Protein AF-A0A1T5DSA4-F1 (afdb_monomer_lite)

Radius of gyration: 28.82 Å; chains: 1; bounding box: 63×29×95 Å

Structure (mmCIF, N/CA/C/O backbone):
data_AF-A0A1T5DSA4-F1
#
_entry.id   AF-A0A1T5DSA4-F1
#
loop_
_atom_site.group_PDB
_atom_site.id
_atom_site.type_symbol
_atom_site.label_atom_id
_atom_site.label_alt_id
_atom_site.label_comp_id
_atom_site.label_asym_id
_atom_site.label_entity_id
_atom_site.label_seq_id
_atom_site.pdbx_PDB_ins_code
_atom_site.Cartn_x
_atom_site.Cartn_y
_atom_site.Cartn_z
_atom_site.occupancy
_atom_site.B_iso_or_equiv
_atom_site.auth_seq_id
_atom_site.auth_comp_id
_atom_site.auth_asym_id
_atom_site.auth_atom_id
_atom_site.pdbx_PDB_model_num
ATOM 1 N N . MET A 1 1 ? 25.468 -15.356 -70.312 1.00 40.84 1 MET A N 1
ATOM 2 C CA . MET A 1 1 ? 26.327 -15.569 -69.127 1.00 40.84 1 MET A CA 1
ATOM 3 C C . MET A 1 1 ? 25.830 -14.650 -68.022 1.00 40.84 1 MET A C 1
ATOM 5 O O . MET A 1 1 ? 25.942 -13.446 -68.169 1.00 40.84 1 MET A O 1
ATOM 9 N N . ARG A 1 2 ? 25.183 -15.181 -66.976 1.00 44.00 2 ARG A N 1
ATOM 10 C CA . ARG A 1 2 ? 24.849 -14.388 -65.782 1.00 44.00 2 ARG A CA 1
ATOM 11 C C . ARG A 1 2 ? 26.112 -14.325 -64.928 1.00 44.00 2 ARG A C 1
ATOM 13 O O . ARG A 1 2 ? 26.450 -15.323 -64.296 1.00 44.00 2 ARG A O 1
ATOM 20 N N . GLU A 1 3 ? 26.822 -13.201 -64.950 1.00 50.62 3 GLU A N 1
ATOM 21 C CA . GLU A 1 3 ? 27.870 -12.938 -63.964 1.00 50.62 3 GLU A CA 1
ATOM 22 C C . GLU A 1 3 ? 27.226 -12.936 -62.577 1.00 50.62 3 GLU A C 1
ATOM 24 O O . GLU A 1 3 ? 26.484 -12.030 -62.200 1.00 50.62 3 GLU A O 1
ATOM 29 N N . LYS A 1 4 ? 27.470 -14.004 -61.814 1.00 55.72 4 LYS A N 1
ATOM 30 C CA . LYS A 1 4 ? 27.244 -13.988 -60.374 1.00 55.72 4 LYS A CA 1
ATOM 31 C C . LYS A 1 4 ? 28.310 -13.072 -59.789 1.00 55.72 4 LYS A C 1
ATOM 33 O O . LYS A 1 4 ? 29.430 -13.515 -59.554 1.00 55.72 4 LYS A O 1
ATOM 38 N N . SER A 1 5 ? 27.947 -11.810 -59.578 1.00 62.09 5 SER A N 1
ATOM 39 C CA . SER A 1 5 ? 28.654 -10.899 -58.679 1.00 62.09 5 SER A CA 1
ATOM 40 C C . SER A 1 5 ? 28.814 -11.602 -57.326 1.00 62.09 5 SER A C 1
ATOM 42 O O . SER A 1 5 ? 27.863 -11.735 -56.555 1.00 62.09 5 SER A O 1
ATOM 44 N N . ARG A 1 6 ? 29.993 -12.184 -57.086 1.00 62.19 6 ARG A N 1
ATOM 45 C CA . ARG A 1 6 ? 30.373 -12.705 -55.774 1.00 62.19 6 ARG A CA 1
ATOM 46 C C . ARG A 1 6 ? 30.847 -11.496 -54.985 1.00 62.19 6 ARG A C 1
ATOM 48 O O . ARG A 1 6 ? 31.817 -10.857 -55.380 1.00 62.19 6 ARG A O 1
ATOM 55 N N . LEU A 1 7 ? 30.135 -11.176 -53.909 1.00 64.81 7 LEU A N 1
ATOM 56 C CA . LEU A 1 7 ? 30.529 -10.119 -52.983 1.00 64.81 7 LEU A CA 1
ATOM 57 C C . LEU A 1 7 ? 31.973 -10.364 -52.515 1.00 64.81 7 LEU A C 1
ATOM 59 O O . LEU A 1 7 ? 32.358 -11.501 -52.230 1.00 64.81 7 LEU A O 1
ATOM 63 N N . SER A 1 8 ? 32.774 -9.300 -52.467 1.00 74.62 8 SER A N 1
ATOM 64 C CA . SER A 1 8 ? 34.146 -9.349 -51.949 1.00 74.62 8 SER A CA 1
ATOM 65 C C . SER A 1 8 ? 34.131 -9.684 -50.453 1.00 74.62 8 SER A C 1
ATOM 67 O O . SER A 1 8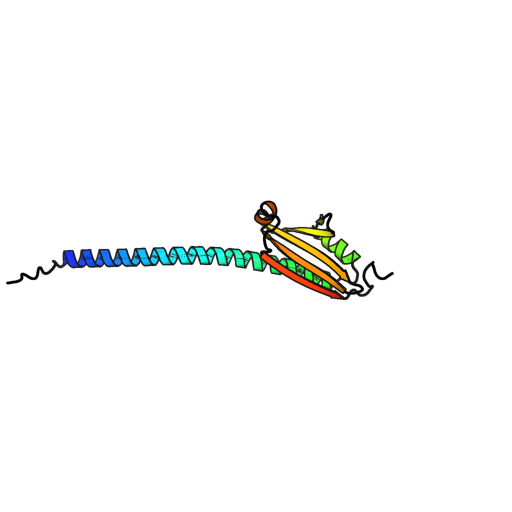 ? 33.215 -9.271 -49.743 1.00 74.62 8 SER A O 1
ATOM 69 N N . SER A 1 9 ? 35.143 -10.390 -49.938 1.00 74.00 9 SER A N 1
ATOM 70 C CA . SER A 1 9 ? 35.220 -10.804 -48.525 1.00 74.00 9 SER A CA 1
ATOM 71 C C . SER A 1 9 ? 35.044 -9.640 -47.536 1.00 74.00 9 SER A C 1
ATOM 73 O O . SER A 1 9 ? 34.439 -9.818 -46.485 1.00 74.00 9 SER A O 1
ATOM 75 N N . GLY A 1 10 ? 35.494 -8.429 -47.892 1.00 79.81 10 GLY A N 1
ATOM 76 C CA . GLY A 1 10 ? 35.266 -7.222 -47.085 1.00 79.81 10 GLY A CA 1
ATOM 77 C C . GLY A 1 10 ? 33.814 -6.724 -47.105 1.00 79.81 10 GLY A C 1
ATOM 78 O O . GLY A 1 10 ? 33.327 -6.216 -46.102 1.00 79.81 10 GLY A O 1
ATOM 79 N N . GLN A 1 11 ? 33.093 -6.918 -48.215 1.00 79.56 11 GLN A N 1
ATOM 80 C CA . GLN A 1 11 ? 31.657 -6.625 -48.303 1.00 79.56 11 GLN A CA 1
ATOM 81 C C . GLN A 1 11 ? 30.824 -7.657 -47.536 1.00 79.56 11 GLN A C 1
ATOM 83 O O . GLN A 1 11 ? 29.821 -7.282 -46.937 1.00 79.56 11 GLN A O 1
ATOM 88 N N . LEU A 1 12 ? 31.246 -8.930 -47.515 1.00 83.38 12 LEU A N 1
ATOM 89 C CA . LEU A 1 12 ? 30.628 -9.943 -46.653 1.00 83.38 12 LEU A CA 1
ATOM 90 C C . LEU A 1 12 ? 30.820 -9.614 -45.171 1.00 83.38 12 LEU A C 1
ATOM 92 O O . LEU A 1 12 ? 29.849 -9.672 -44.427 1.00 83.38 12 LEU A O 1
ATOM 96 N N . LEU A 1 13 ? 32.027 -9.217 -44.758 1.00 87.75 13 LEU A N 1
ATOM 97 C CA . LEU A 1 13 ? 32.303 -8.838 -43.369 1.00 87.75 13 LEU A CA 1
ATOM 98 C C . LEU A 1 13 ? 31.501 -7.601 -42.945 1.00 87.75 13 LEU A C 1
ATOM 100 O O . LEU A 1 13 ? 30.945 -7.563 -41.852 1.00 87.75 13 LEU A O 1
ATOM 104 N N . LEU A 1 14 ? 31.396 -6.595 -43.820 1.00 89.38 14 LEU A N 1
ATOM 105 C CA . LEU A 1 14 ? 30.577 -5.412 -43.553 1.00 89.38 14 LEU A CA 1
ATOM 106 C C . LEU A 1 14 ? 29.094 -5.782 -43.402 1.00 89.38 14 LEU A C 1
ATOM 108 O O . LEU A 1 14 ? 28.416 -5.286 -42.508 1.00 89.38 14 LEU A O 1
ATOM 112 N N . LEU A 1 15 ? 28.595 -6.668 -44.265 1.00 91.69 15 LEU A N 1
ATOM 113 C CA . LEU A 1 15 ? 27.219 -7.153 -44.217 1.00 91.69 15 LEU A CA 1
ATOM 114 C C . LEU A 1 15 ? 26.952 -7.964 -42.941 1.00 91.69 15 LEU A C 1
ATOM 116 O O . LEU A 1 15 ? 25.926 -7.758 -42.298 1.00 91.69 15 LEU A O 1
ATOM 120 N N . GLU A 1 16 ? 27.889 -8.815 -42.528 1.00 91.75 16 GLU A N 1
ATOM 121 C CA . GLU A 1 16 ? 27.834 -9.544 -41.256 1.00 91.75 16 GLU A CA 1
ATOM 122 C C . GLU A 1 16 ? 27.804 -8.590 -40.055 1.00 91.75 16 GLU A C 1
ATOM 124 O O . GLU A 1 16 ? 26.961 -8.741 -39.170 1.00 91.75 16 GLU A O 1
ATOM 129 N N . LEU A 1 17 ? 28.641 -7.550 -40.060 1.00 93.81 17 LEU A N 1
ATOM 130 C CA . LEU A 1 17 ? 28.644 -6.527 -39.016 1.00 93.81 17 LEU A CA 1
ATOM 131 C C . LEU A 1 17 ? 27.309 -5.771 -38.951 1.00 93.81 17 LEU A C 1
ATOM 133 O O . LEU A 1 17 ? 26.786 -5.545 -37.863 1.00 93.81 17 LEU A O 1
ATOM 137 N N . ILE A 1 18 ? 26.731 -5.412 -40.100 1.00 94.69 18 ILE A N 1
ATOM 138 C CA . ILE A 1 18 ? 25.421 -4.747 -40.162 1.00 94.69 18 ILE A CA 1
ATOM 139 C C . ILE A 1 18 ? 24.339 -5.640 -39.547 1.00 94.69 18 ILE A C 1
ATOM 141 O O . ILE A 1 18 ? 23.541 -5.159 -38.742 1.00 94.69 18 ILE A O 1
ATOM 145 N N . PHE A 1 19 ? 24.327 -6.936 -39.872 1.00 94.56 19 PHE A N 1
ATOM 146 C CA . PHE A 1 19 ? 23.373 -7.876 -39.282 1.00 94.56 19 PHE A CA 1
ATOM 147 C C . PHE A 1 19 ? 23.587 -8.063 -37.778 1.00 94.56 19 PHE A C 1
ATOM 149 O O . PHE A 1 19 ? 22.610 -8.079 -37.030 1.00 94.56 19 PHE A O 1
ATOM 156 N N . ALA A 1 20 ? 24.838 -8.143 -37.322 1.00 95.69 20 ALA A N 1
ATOM 157 C CA . ALA A 1 20 ? 25.160 -8.253 -35.903 1.00 95.69 20 ALA A CA 1
ATOM 158 C C . ALA A 1 20 ? 24.676 -7.025 -35.115 1.00 95.69 20 ALA A C 1
ATOM 160 O O . ALA A 1 20 ? 24.021 -7.168 -34.082 1.00 95.69 20 ALA A O 1
ATOM 161 N N . VAL A 1 21 ? 24.928 -5.817 -35.629 1.00 96.12 21 VAL A N 1
ATOM 162 C CA . VAL A 1 21 ? 24.465 -4.568 -35.008 1.00 96.12 21 VAL A CA 1
ATOM 163 C C . VAL A 1 21 ? 22.940 -4.482 -35.031 1.00 96.12 21 VAL A C 1
ATOM 165 O O . VAL A 1 21 ? 22.340 -4.157 -34.010 1.00 96.12 21 VAL A O 1
ATOM 168 N N . ALA A 1 22 ? 22.291 -4.831 -36.145 1.00 94.75 22 ALA A N 1
ATOM 169 C CA . ALA A 1 22 ? 20.832 -4.825 -36.235 1.00 94.75 22 ALA A CA 1
ATOM 170 C C . ALA A 1 22 ? 20.193 -5.779 -35.212 1.00 94.75 22 ALA A C 1
ATOM 172 O O . ALA A 1 22 ? 19.264 -5.395 -34.499 1.00 94.75 22 ALA A O 1
ATOM 173 N N . PHE A 1 23 ? 20.724 -6.999 -35.086 1.00 95.94 23 PHE A N 1
ATOM 174 C CA . PHE A 1 23 ? 20.253 -7.974 -34.104 1.00 95.94 23 PHE A CA 1
ATOM 175 C C . PHE A 1 23 ? 20.474 -7.495 -32.663 1.00 95.94 23 PHE A C 1
ATOM 177 O O . PHE A 1 23 ? 19.581 -7.624 -31.820 1.00 95.94 23 PHE A O 1
ATOM 184 N N . PHE A 1 24 ? 21.633 -6.893 -32.385 1.00 95.88 24 PHE A N 1
ATOM 185 C CA . PHE A 1 24 ? 21.928 -6.303 -31.084 1.00 95.88 24 PHE A CA 1
ATOM 186 C C . PHE A 1 24 ? 20.955 -5.171 -30.741 1.00 95.88 24 PHE A C 1
ATOM 188 O O . PHE A 1 24 ? 20.394 -5.166 -29.648 1.00 95.88 24 PHE A O 1
ATOM 195 N N . CYS A 1 25 ? 20.684 -4.256 -31.676 1.00 96.19 25 CYS A N 1
ATOM 196 C CA . CYS A 1 25 ? 19.741 -3.157 -31.471 1.00 96.19 25 CYS A CA 1
ATOM 197 C C . CYS A 1 25 ? 18.322 -3.657 -31.167 1.00 96.19 25 CYS A C 1
ATOM 199 O O . CYS A 1 25 ? 17.691 -3.159 -30.235 1.00 96.19 25 CYS A O 1
ATOM 201 N N . VAL A 1 26 ? 17.828 -4.659 -31.904 1.00 95.31 26 VAL A N 1
ATOM 202 C CA . VAL A 1 26 ? 16.505 -5.255 -31.643 1.00 95.31 26 VAL A CA 1
ATOM 203 C C . VAL A 1 26 ? 16.472 -5.910 -30.262 1.00 95.31 26 VAL A C 1
ATOM 205 O O . VAL A 1 26 ? 15.546 -5.672 -29.486 1.00 95.31 26 VAL A O 1
ATOM 208 N N . SER A 1 27 ? 17.506 -6.679 -29.921 1.00 94.19 27 SER A N 1
ATOM 209 C CA . SER A 1 27 ? 17.606 -7.345 -28.619 1.00 94.19 27 SER A CA 1
ATOM 210 C C . SER A 1 27 ? 17.657 -6.336 -27.470 1.00 94.19 27 SER A C 1
ATOM 212 O O . SER A 1 27 ? 16.957 -6.503 -26.472 1.00 94.19 27 SER A O 1
ATOM 214 N N . ALA A 1 28 ? 18.425 -5.254 -27.620 1.00 92.94 28 ALA A N 1
ATOM 215 C CA . ALA A 1 28 ? 18.518 -4.181 -26.637 1.00 92.94 28 ALA A CA 1
ATOM 216 C C . ALA A 1 28 ? 17.174 -3.465 -26.443 1.00 92.94 28 ALA A C 1
ATOM 218 O O . ALA A 1 28 ? 16.763 -3.248 -25.304 1.00 92.94 28 ALA A O 1
ATOM 219 N N . ALA A 1 29 ? 16.454 -3.165 -27.528 1.00 94.06 29 ALA A N 1
ATOM 220 C CA . ALA A 1 29 ? 15.144 -2.519 -27.459 1.00 94.06 29 ALA A CA 1
ATOM 221 C C . ALA A 1 29 ? 14.113 -3.377 -26.705 1.00 94.06 29 ALA A C 1
ATOM 223 O O . ALA A 1 29 ? 13.422 -2.882 -25.812 1.00 94.06 29 ALA A O 1
ATOM 224 N N . VAL A 1 30 ? 14.048 -4.677 -27.012 1.00 93.69 30 VAL A N 1
ATOM 225 C CA . VAL A 1 30 ? 13.165 -5.619 -26.304 1.00 93.69 30 VAL A CA 1
ATOM 226 C C . VAL A 1 30 ? 13.551 -5.715 -24.830 1.00 93.69 30 VAL A C 1
ATOM 228 O O . VAL A 1 30 ? 12.692 -5.634 -23.953 1.00 93.69 30 VAL A O 1
ATOM 231 N N . THR A 1 31 ? 14.848 -5.829 -24.550 1.00 91.56 31 THR A N 1
ATOM 232 C CA . THR A 1 31 ? 15.365 -5.969 -23.187 1.00 91.56 31 THR A CA 1
ATOM 233 C C . THR A 1 31 ? 15.048 -4.733 -22.345 1.00 91.56 31 THR A C 1
ATOM 235 O O . THR A 1 31 ? 14.513 -4.874 -21.251 1.00 91.56 31 THR A O 1
ATOM 238 N N . MET A 1 32 ? 15.265 -3.519 -22.865 1.00 91.50 32 MET A N 1
ATOM 239 C CA . MET A 1 32 ? 14.907 -2.278 -22.165 1.00 91.50 32 MET A CA 1
ATOM 240 C C . MET A 1 32 ? 13.407 -2.180 -21.869 1.00 91.50 32 MET A C 1
ATOM 242 O O . MET A 1 32 ? 13.028 -1.769 -20.774 1.00 91.50 32 MET A O 1
ATOM 246 N N . SER A 1 33 ? 12.548 -2.595 -22.806 1.00 89.19 33 SER A N 1
ATOM 247 C CA . SER A 1 33 ? 11.099 -2.609 -22.579 1.00 89.19 33 SER A CA 1
ATOM 248 C C . SER A 1 33 ? 10.705 -3.559 -21.443 1.00 89.19 33 SER A C 1
ATOM 250 O O . SER A 1 33 ? 9.879 -3.209 -20.600 1.00 89.19 33 SER A O 1
ATOM 252 N N . ILE A 1 34 ? 11.326 -4.741 -21.380 1.00 90.62 34 ILE A N 1
ATOM 253 C CA . ILE A 1 34 ? 11.098 -5.711 -20.302 1.00 90.62 34 ILE A CA 1
ATOM 254 C C . ILE A 1 34 ? 11.629 -5.176 -18.969 1.00 90.62 34 ILE A C 1
ATOM 256 O O . ILE A 1 34 ? 10.932 -5.281 -17.964 1.00 90.62 34 ILE A O 1
ATOM 260 N N . PHE A 1 35 ? 12.815 -4.564 -18.953 1.00 90.50 35 PHE A N 1
ATOM 261 C CA . PHE A 1 35 ? 13.386 -3.971 -17.742 1.00 90.50 35 PHE A CA 1
ATOM 262 C C . PHE A 1 35 ? 12.510 -2.856 -17.170 1.00 90.50 35 PHE A C 1
ATOM 264 O O . PHE A 1 35 ? 12.313 -2.822 -15.959 1.00 90.50 35 PHE A O 1
ATOM 271 N N . GLY A 1 36 ? 11.942 -1.992 -18.017 1.00 88.75 36 GLY A N 1
ATOM 272 C CA . GLY A 1 36 ? 11.001 -0.962 -17.569 1.00 88.75 36 GLY A CA 1
ATOM 273 C C . GLY A 1 36 ? 9.786 -1.567 -16.862 1.00 88.75 36 GLY A C 1
ATOM 274 O O . GLY A 1 36 ? 9.474 -1.190 -15.737 1.00 88.75 36 GLY A O 1
ATOM 275 N N . LYS A 1 37 ? 9.167 -2.587 -17.467 1.00 89.19 37 LYS A N 1
ATOM 276 C CA . LYS A 1 37 ? 8.027 -3.293 -16.858 1.00 89.19 37 LYS A CA 1
ATOM 277 C C . LYS A 1 37 ? 8.403 -4.022 -15.571 1.00 89.19 37 LYS A C 1
ATOM 279 O O . LYS A 1 37 ? 7.651 -3.997 -14.605 1.00 89.19 37 LYS A O 1
ATOM 284 N N . ALA A 1 38 ? 9.561 -4.678 -15.545 1.00 86.88 38 ALA A N 1
ATOM 285 C CA . ALA A 1 38 ? 10.048 -5.368 -14.355 1.00 86.88 38 ALA A CA 1
ATOM 286 C C . ALA A 1 38 ? 10.298 -4.388 -13.200 1.00 86.88 38 ALA A C 1
ATOM 288 O O . ALA A 1 38 ? 10.000 -4.710 -12.054 1.00 86.88 38 ALA A O 1
ATOM 289 N N . TYR A 1 39 ? 10.796 -3.188 -13.503 1.00 87.81 39 TYR A N 1
ATOM 290 C CA . TYR A 1 39 ? 10.982 -2.131 -12.517 1.00 87.81 39 TYR A CA 1
ATOM 291 C C . TYR A 1 39 ? 9.648 -1.644 -11.938 1.00 87.81 39 TYR A C 1
ATOM 293 O O . TYR A 1 39 ? 9.513 -1.562 -10.720 1.00 87.81 39 TYR A O 1
ATOM 301 N N . GLU A 1 40 ? 8.646 -1.394 -12.786 1.00 85.12 40 GLU A N 1
ATOM 302 C CA . GLU A 1 40 ? 7.297 -1.014 -12.338 1.00 85.12 40 GLU A CA 1
ATOM 303 C C . GLU A 1 40 ? 6.679 -2.083 -11.427 1.00 85.12 40 GLU A C 1
ATOM 305 O O . GLU A 1 40 ? 6.208 -1.767 -10.335 1.00 85.12 40 GLU A O 1
ATOM 310 N N . ILE A 1 41 ? 6.759 -3.357 -11.829 1.00 86.62 41 ILE A N 1
ATOM 311 C CA . ILE A 1 41 ? 6.269 -4.488 -11.028 1.00 86.62 41 ILE A CA 1
ATOM 312 C C . ILE A 1 41 ? 7.026 -4.585 -9.699 1.00 86.62 41 ILE A C 1
ATOM 314 O O . ILE A 1 41 ? 6.417 -4.828 -8.659 1.00 86.62 41 ILE A O 1
ATOM 318 N N . SER A 1 42 ? 8.348 -4.393 -9.710 1.00 85.69 42 SER A N 1
ATOM 319 C CA . SER A 1 42 ? 9.164 -4.433 -8.495 1.00 85.69 42 SER A CA 1
ATOM 320 C C . SER A 1 42 ? 8.759 -3.336 -7.514 1.00 85.69 42 SER A C 1
ATOM 322 O O . SER A 1 42 ? 8.599 -3.616 -6.329 1.00 85.69 42 SER A O 1
ATOM 324 N N . ALA A 1 43 ? 8.557 -2.109 -7.998 1.00 83.81 43 ALA A N 1
ATOM 325 C CA . ALA A 1 43 ? 8.130 -0.988 -7.166 1.00 83.81 43 ALA A CA 1
ATOM 326 C C . ALA A 1 43 ? 6.721 -1.210 -6.587 1.00 83.81 43 ALA A C 1
ATOM 328 O O . ALA A 1 43 ? 6.476 -0.934 -5.413 1.00 83.81 43 ALA A O 1
ATOM 329 N N . GLU A 1 44 ? 5.796 -1.760 -7.379 1.00 85.00 44 GLU A N 1
ATOM 330 C CA . GLU A 1 44 ? 4.458 -2.119 -6.898 1.00 85.00 44 GLU A CA 1
ATOM 331 C C . GLU A 1 44 ? 4.507 -3.247 -5.856 1.00 85.00 44 GLU A C 1
ATOM 333 O O . GLU A 1 44 ? 3.800 -3.204 -4.849 1.00 85.00 44 GLU A O 1
ATOM 338 N N . SER A 1 45 ? 5.366 -4.247 -6.062 1.00 86.50 45 SER A N 1
ATOM 339 C CA . SER A 1 45 ? 5.538 -5.354 -5.122 1.00 86.50 45 SER A CA 1
ATOM 340 C C . SER A 1 45 ? 6.138 -4.893 -3.794 1.00 86.50 45 SER A C 1
ATOM 342 O O . SER A 1 45 ? 5.731 -5.385 -2.741 1.00 86.50 45 SER A O 1
ATOM 344 N N . GLU A 1 46 ? 7.080 -3.950 -3.824 1.00 85.62 46 GLU A N 1
ATOM 345 C CA . G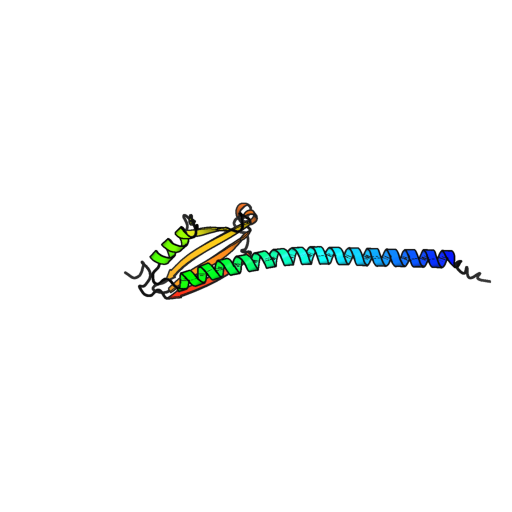LU A 1 46 ? 7.646 -3.336 -2.621 1.00 85.62 46 GLU A CA 1
ATOM 346 C C . GLU A 1 46 ? 6.566 -2.568 -1.848 1.00 85.62 46 GLU A C 1
ATOM 348 O O . GLU A 1 46 ? 6.394 -2.784 -0.647 1.00 85.62 46 GLU A O 1
ATOM 353 N N . ALA A 1 47 ? 5.758 -1.765 -2.550 1.00 85.19 47 ALA A N 1
ATOM 354 C CA . ALA A 1 47 ? 4.627 -1.051 -1.962 1.00 85.19 47 ALA A CA 1
ATOM 355 C C . ALA A 1 47 ? 3.614 -2.005 -1.308 1.00 85.19 47 ALA A C 1
ATOM 357 O O . ALA A 1 47 ? 3.199 -1.787 -0.171 1.00 85.19 47 ALA A O 1
ATOM 358 N N . LYS A 1 48 ? 3.251 -3.095 -1.996 1.00 88.00 48 LYS A N 1
ATOM 359 C CA . LYS A 1 48 ? 2.342 -4.122 -1.466 1.00 88.00 48 LYS A CA 1
ATOM 360 C C . LYS A 1 48 ? 2.911 -4.827 -0.242 1.00 88.00 48 LYS A C 1
ATOM 362 O O . LYS A 1 48 ? 2.178 -5.057 0.711 1.00 88.00 48 LYS A O 1
ATOM 367 N N . THR A 1 49 ? 4.203 -5.146 -0.254 1.00 90.19 49 THR A N 1
ATOM 368 C CA . THR A 1 49 ? 4.876 -5.795 0.881 1.00 90.19 49 THR A CA 1
ATOM 369 C C . THR A 1 49 ? 4.879 -4.886 2.106 1.00 90.19 49 THR A C 1
ATOM 371 O O . THR A 1 49 ? 4.506 -5.319 3.192 1.00 90.19 49 THR A O 1
ATOM 374 N N . SER A 1 50 ? 5.232 -3.612 1.923 1.00 88.19 50 SER A N 1
ATOM 375 C CA . SER A 1 50 ? 5.214 -2.614 2.997 1.00 88.19 50 SER A CA 1
ATOM 376 C C . SER A 1 50 ? 3.805 -2.428 3.575 1.00 88.19 50 SER A C 1
ATOM 378 O O . SER A 1 50 ? 3.604 -2.542 4.783 1.00 88.19 50 SER A O 1
ATOM 380 N N . ALA A 1 51 ? 2.802 -2.259 2.706 1.00 90.31 51 ALA A N 1
ATOM 381 C CA . ALA A 1 51 ? 1.408 -2.120 3.117 1.00 90.31 51 ALA A CA 1
ATOM 382 C C . ALA A 1 51 ? 0.875 -3.358 3.854 1.00 90.31 51 ALA A C 1
ATOM 384 O O . ALA A 1 51 ? 0.145 -3.217 4.834 1.00 90.31 51 ALA A O 1
ATOM 385 N N . ALA A 1 52 ? 1.246 -4.560 3.403 1.00 90.25 52 ALA A N 1
ATOM 386 C CA . ALA A 1 52 ? 0.867 -5.805 4.056 1.00 90.25 52 ALA A CA 1
ATOM 387 C C . ALA A 1 52 ? 1.476 -5.914 5.459 1.00 90.25 52 ALA A C 1
ATOM 389 O O . ALA A 1 52 ? 0.759 -6.252 6.393 1.00 90.25 52 ALA A O 1
ATOM 390 N N . HIS A 1 53 ? 2.756 -5.568 5.629 1.00 90.94 53 HIS A N 1
ATOM 391 C CA . HIS A 1 53 ? 3.407 -5.587 6.941 1.00 90.94 53 HIS A CA 1
ATOM 392 C C . HIS A 1 53 ? 2.768 -4.616 7.937 1.00 90.94 53 HIS A C 1
ATOM 394 O O . HIS A 1 53 ? 2.510 -4.996 9.078 1.00 90.94 53 HIS A O 1
ATOM 400 N N . GLU A 1 54 ? 2.472 -3.388 7.512 1.00 90.06 54 GLU A N 1
ATOM 401 C CA . GLU A 1 54 ? 1.781 -2.415 8.366 1.00 90.06 54 GLU A CA 1
ATOM 402 C C . GLU A 1 54 ? 0.352 -2.874 8.700 1.00 90.06 54 GLU A C 1
ATOM 404 O O . GLU A 1 54 ? -0.088 -2.777 9.846 1.00 90.06 54 GLU A O 1
ATOM 409 N N . ALA A 1 55 ? -0.374 -3.431 7.725 1.00 90.81 55 ALA A N 1
ATOM 410 C CA . ALA A 1 55 ? -1.727 -3.936 7.947 1.00 90.81 55 ALA A CA 1
ATOM 411 C C . ALA A 1 55 ? -1.743 -5.157 8.880 1.00 90.81 55 ALA A C 1
ATOM 413 O O . ALA A 1 55 ? -2.632 -5.267 9.725 1.00 90.81 55 ALA A O 1
ATOM 414 N N . ASP A 1 56 ? -0.753 -6.044 8.769 1.00 91.25 56 ASP A N 1
ATOM 415 C CA . ASP A 1 56 ? -0.579 -7.185 9.666 1.00 91.25 56 ASP A CA 1
ATOM 416 C C . ASP A 1 56 ? -0.295 -6.725 11.099 1.00 91.25 56 ASP A C 1
ATOM 418 O O . ASP A 1 56 ? -0.920 -7.239 12.029 1.00 91.25 56 ASP A O 1
ATOM 422 N N . ALA A 1 57 ? 0.567 -5.719 11.287 1.00 89.19 57 ALA A N 1
ATOM 423 C CA . ALA A 1 57 ? 0.847 -5.150 12.605 1.00 89.19 57 ALA A CA 1
ATOM 424 C C . ALA A 1 57 ? -0.422 -4.568 13.252 1.00 89.19 57 ALA A C 1
ATOM 426 O O . ALA A 1 57 ? -0.731 -4.855 14.410 1.00 89.19 57 ALA A O 1
ATOM 427 N N . VAL A 1 58 ? -1.213 -3.807 12.488 1.00 89.06 58 VAL A N 1
ATOM 428 C CA . VAL A 1 58 ? -2.506 -3.282 12.953 1.00 89.06 58 VAL A CA 1
ATOM 429 C C . VAL A 1 58 ? -3.493 -4.418 13.251 1.00 89.06 58 VAL A C 1
ATOM 431 O O . VAL A 1 58 ? -4.189 -4.389 14.267 1.00 89.06 58 VAL A O 1
ATOM 434 N N . SER A 1 59 ? -3.547 -5.443 12.397 1.00 89.62 59 SER A N 1
ATOM 435 C CA . SER A 1 59 ? -4.410 -6.616 12.570 1.00 89.62 59 SER A CA 1
ATOM 436 C C . SER A 1 59 ? -4.097 -7.391 13.842 1.00 89.62 59 SER A C 1
ATOM 438 O O . SER A 1 59 ? -5.014 -7.782 14.568 1.00 89.62 59 SER A O 1
ATOM 440 N N . GLU A 1 60 ? -2.817 -7.634 14.115 1.00 88.00 60 GLU A N 1
ATOM 441 C CA . GLU A 1 60 ? -2.381 -8.328 15.322 1.00 88.00 60 GLU A CA 1
ATOM 442 C C . GLU A 1 60 ? -2.850 -7.582 16.567 1.00 88.00 60 GLU A C 1
ATOM 444 O O . GLU A 1 60 ? -3.415 -8.190 17.480 1.00 88.00 60 GLU A O 1
ATOM 449 N N . VAL A 1 61 ? -2.726 -6.257 16.553 1.00 86.44 61 VAL A N 1
ATOM 450 C CA . VAL A 1 61 ? -3.154 -5.448 17.684 1.00 86.44 61 VAL A CA 1
ATOM 451 C C . VAL A 1 61 ? -4.663 -5.492 17.844 1.00 86.44 61 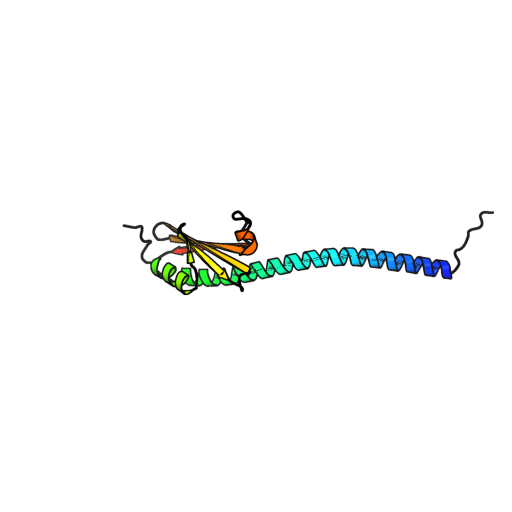VAL A C 1
ATOM 453 O O . VAL A 1 61 ? -5.116 -5.855 18.924 1.00 86.44 61 VAL A O 1
ATOM 456 N N . ILE A 1 62 ? -5.443 -5.252 16.785 1.00 86.25 62 ILE A N 1
ATOM 457 C CA . ILE A 1 62 ? -6.916 -5.341 16.826 1.00 86.25 62 ILE A CA 1
ATOM 458 C C . ILE A 1 62 ? -7.386 -6.696 17.375 1.00 86.25 62 ILE A C 1
ATOM 460 O O . ILE A 1 62 ? -8.393 -6.766 18.072 1.00 86.25 62 ILE A O 1
ATOM 464 N N . ARG A 1 63 ? -6.660 -7.782 17.086 1.00 85.44 63 ARG A N 1
ATOM 465 C CA . ARG A 1 63 ? -6.976 -9.125 17.597 1.00 85.44 63 ARG A CA 1
ATOM 466 C C . ARG A 1 63 ? -6.543 -9.362 19.044 1.00 85.44 63 ARG A C 1
ATOM 468 O O . ARG A 1 63 ? -7.002 -10.335 19.642 1.00 85.44 63 ARG A O 1
ATOM 475 N N . SER A 1 64 ? -5.641 -8.545 19.578 1.00 84.62 64 SER A N 1
ATOM 476 C CA . SER A 1 64 ? -5.115 -8.673 20.941 1.00 84.62 64 SER A CA 1
ATOM 477 C C . SER A 1 64 ? -5.965 -7.948 21.989 1.00 84.62 64 SER A C 1
ATOM 479 O O . SER A 1 64 ? -5.992 -8.370 23.147 1.00 84.62 64 SER A O 1
ATOM 481 N N . VAL A 1 65 ? -6.677 -6.889 21.594 1.00 82.81 65 VAL A N 1
ATOM 482 C CA . VAL A 1 65 ? -7.527 -6.090 22.488 1.00 82.81 65 VAL A CA 1
ATOM 483 C C . VAL A 1 65 ? -8.927 -6.672 22.630 1.00 82.81 65 VAL A C 1
ATOM 485 O O . VAL A 1 65 ? -9.447 -7.343 21.743 1.00 82.81 65 VAL A O 1
ATOM 488 N N . SER A 1 66 ? -9.529 -6.455 23.800 1.00 78.19 66 SER A N 1
ATOM 489 C CA . SER A 1 66 ? -10.799 -7.098 24.171 1.00 78.19 66 SER A CA 1
ATOM 490 C C . SER A 1 66 ? -12.026 -6.222 23.921 1.00 78.19 66 SER A C 1
ATOM 492 O O . SER A 1 66 ? -13.124 -6.767 23.748 1.00 78.19 66 SER A O 1
ATOM 494 N N . ASP A 1 67 ? -11.822 -4.901 23.900 1.00 82.00 67 ASP A N 1
ATOM 495 C CA . ASP A 1 67 ? -12.861 -3.875 23.871 1.00 82.00 67 ASP A CA 1
ATOM 496 C C . ASP A 1 67 ? -12.573 -2.826 22.777 1.00 82.00 67 ASP A C 1
ATOM 498 O O . ASP A 1 67 ? -11.425 -2.511 22.471 1.00 82.00 67 ASP A O 1
ATOM 502 N N . GLU A 1 68 ? -13.629 -2.241 22.207 1.00 82.81 68 GLU A N 1
ATOM 503 C CA . GLU A 1 68 ? -13.538 -1.248 21.122 1.00 82.81 68 GLU A CA 1
ATOM 504 C C . GLU A 1 68 ? -12.801 0.036 21.537 1.00 82.81 68 GLU A C 1
ATOM 506 O O . GLU A 1 68 ? -12.023 0.589 20.763 1.00 82.81 68 GLU A O 1
ATOM 511 N N . ALA A 1 69 ? -12.993 0.487 22.779 1.00 84.69 69 ALA A N 1
ATOM 512 C CA . ALA A 1 69 ? -12.328 1.682 23.298 1.00 84.69 69 ALA A CA 1
ATOM 513 C C . ALA A 1 69 ? -10.799 1.520 23.378 1.00 84.69 69 ALA A C 1
ATOM 515 O O . ALA A 1 69 ? -10.063 2.486 23.187 1.00 84.69 69 ALA A O 1
ATOM 516 N N . GLU A 1 70 ? -10.314 0.299 23.629 1.00 85.44 70 GLU A N 1
ATOM 517 C CA . GLU A 1 70 ? -8.878 0.000 23.623 1.00 85.44 70 GLU A CA 1
ATOM 518 C C . GLU A 1 70 ? -8.317 0.039 22.193 1.00 85.44 70 GLU A C 1
ATOM 520 O O . GLU A 1 70 ? -7.197 0.507 21.989 1.00 85.44 70 GLU A O 1
ATOM 525 N N . ILE A 1 71 ? -9.112 -0.382 21.197 1.00 85.62 71 ILE A N 1
ATOM 526 C CA . ILE A 1 71 ? -8.751 -0.266 19.777 1.00 85.62 71 ILE A CA 1
ATOM 527 C C . ILE A 1 71 ? -8.616 1.212 19.376 1.00 85.62 71 ILE A C 1
ATOM 529 O O . ILE A 1 71 ? -7.598 1.579 18.793 1.00 85.62 71 ILE A O 1
ATOM 533 N N . ASP A 1 72 ? -9.593 2.068 19.708 1.00 87.94 72 ASP A N 1
ATOM 534 C CA . ASP A 1 72 ? -9.526 3.512 19.399 1.00 87.94 72 ASP A CA 1
ATOM 535 C C . ASP A 1 72 ? -8.293 4.169 20.034 1.00 87.94 72 ASP A C 1
ATOM 537 O O . ASP A 1 72 ? -7.552 4.881 19.352 1.00 87.94 72 ASP A O 1
ATOM 541 N N . GLY A 1 73 ? -8.036 3.883 21.315 1.00 87.69 73 GLY A N 1
ATOM 542 C CA . GLY A 1 73 ? -6.862 4.392 22.022 1.00 87.69 73 GLY A CA 1
ATOM 543 C C . GLY A 1 73 ? -5.557 3.995 21.333 1.00 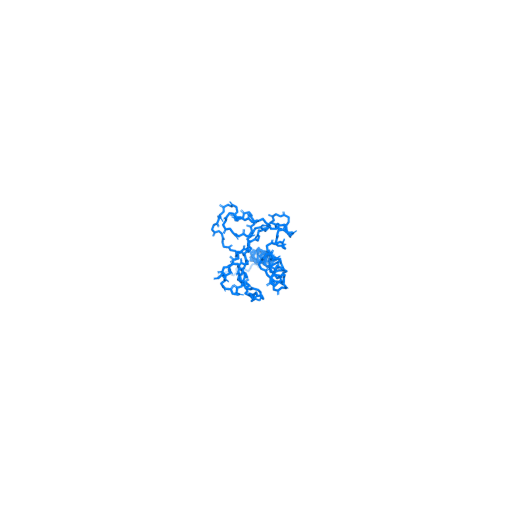87.69 73 GLY A C 1
ATOM 544 O O . GLY A 1 73 ? -4.729 4.856 21.031 1.00 87.69 73 GLY A O 1
ATOM 545 N N . PHE A 1 74 ? -5.409 2.713 20.992 1.00 88.31 74 PHE A N 1
ATOM 546 C CA . PHE A 1 74 ? -4.213 2.217 20.318 1.00 88.31 74 PHE A CA 1
ATOM 547 C C . PHE A 1 74 ? -3.994 2.864 18.946 1.00 88.31 74 PHE A C 1
ATOM 549 O O . PHE A 1 74 ? -2.873 3.261 18.618 1.00 88.31 74 PHE A O 1
ATOM 556 N N . LEU A 1 75 ? -5.047 2.980 18.131 1.00 89.69 75 LEU A N 1
ATOM 557 C CA . LEU A 1 75 ? -4.936 3.585 16.804 1.00 89.69 75 LEU A CA 1
ATOM 558 C C . LEU A 1 75 ? -4.447 5.035 16.916 1.00 89.69 75 LEU A C 1
ATOM 560 O O . LEU A 1 75 ? -3.496 5.421 16.233 1.00 89.69 75 LEU A O 1
ATOM 564 N N . ARG A 1 76 ? -5.002 5.813 17.847 1.00 89.38 76 ARG A N 1
ATOM 565 C CA . ARG A 1 76 ? -4.566 7.196 18.088 1.00 89.38 76 ARG A CA 1
ATOM 566 C C . ARG A 1 76 ? -3.122 7.287 18.570 1.00 89.38 76 ARG A C 1
ATOM 568 O O . ARG A 1 76 ? -2.365 8.114 18.066 1.00 89.38 76 ARG A O 1
ATOM 575 N N . GLU A 1 77 ? -2.716 6.428 19.503 1.00 88.94 77 GLU A N 1
ATOM 576 C CA . GLU A 1 77 ? -1.334 6.376 20.003 1.00 88.94 77 GLU A CA 1
ATOM 577 C C . GLU A 1 77 ? -0.322 6.049 18.896 1.00 88.94 77 GLU A C 1
ATOM 579 O O . GLU A 1 77 ? 0.806 6.540 18.912 1.00 88.94 77 GLU A O 1
ATOM 584 N N . ASN A 1 78 ? -0.739 5.280 17.889 1.00 86.50 78 ASN A N 1
ATOM 585 C CA . ASN A 1 78 ? 0.091 4.911 16.743 1.00 86.50 78 ASN A CA 1
ATOM 586 C C . ASN A 1 78 ? 0.066 5.936 15.601 1.00 86.50 78 ASN A C 1
ATOM 588 O O . ASN A 1 78 ? 0.579 5.654 14.509 1.00 86.50 78 ASN A O 1
ATOM 592 N N . GLY A 1 79 ? -0.494 7.122 15.853 1.00 87.75 79 GLY A N 1
ATOM 593 C CA . GLY A 1 79 ? -0.526 8.236 14.912 1.00 87.75 79 GLY A CA 1
ATOM 594 C C . GLY A 1 79 ? -1.612 8.117 13.848 1.00 87.75 79 GLY A C 1
ATOM 595 O O . GLY A 1 79 ? -1.467 8.720 12.788 1.00 87.75 79 GLY A O 1
ATOM 596 N N . PHE A 1 80 ? -2.665 7.331 14.095 1.00 91.69 80 PHE A N 1
ATOM 597 C CA . PHE A 1 80 ? -3.861 7.385 13.266 1.00 91.69 80 PHE A CA 1
ATOM 598 C C . PHE A 1 80 ? -4.782 8.522 13.716 1.00 91.69 80 PHE A C 1
ATOM 600 O O . PHE A 1 80 ? -5.118 8.659 14.894 1.00 91.69 80 PHE A O 1
ATOM 607 N N . GLU A 1 81 ? -5.241 9.310 12.754 1.00 91.94 81 GLU A N 1
ATOM 608 C CA . GLU A 1 81 ? -6.181 10.403 12.959 1.00 91.94 81 GLU A CA 1
ATOM 609 C C . GLU A 1 81 ? -7.605 9.926 12.655 1.00 91.94 81 GLU A C 1
ATOM 611 O O . GLU A 1 81 ? -7.857 9.318 11.615 1.00 91.94 81 GLU A O 1
ATOM 616 N N . LEU A 1 82 ? -8.545 10.187 13.570 1.00 91.44 82 LEU A N 1
ATOM 617 C CA . LEU A 1 82 ? -9.959 9.885 13.346 1.00 91.44 82 LEU A CA 1
ATOM 618 C C . LEU A 1 82 ? -10.567 10.941 12.415 1.00 91.44 82 LEU A C 1
ATOM 620 O O . LEU A 1 82 ? -10.598 12.124 12.751 1.00 91.44 82 LEU A O 1
ATOM 624 N N . GLN A 1 83 ? -11.092 10.488 11.285 1.00 90.38 83 GLN A N 1
ATOM 625 C CA . GLN A 1 83 ? -11.799 11.294 10.299 1.00 90.38 83 GLN A CA 1
ATOM 626 C C . GLN A 1 83 ? -13.282 11.461 10.670 1.00 90.38 83 GLN A C 1
ATOM 628 O O . GLN A 1 83 ? -13.853 10.667 11.420 1.00 90.38 83 GLN A O 1
ATOM 633 N N . GLU A 1 84 ? -13.947 12.472 10.101 1.00 85.06 84 GLU A N 1
ATOM 634 C CA . GLU A 1 84 ? -15.365 12.777 10.385 1.00 85.06 84 GLU A CA 1
ATOM 635 C C . GLU A 1 84 ? -16.327 11.625 10.044 1.00 85.06 84 GLU A C 1
ATOM 637 O O . GLU A 1 84 ? -17.402 11.505 10.628 1.00 85.06 84 GLU A O 1
ATOM 642 N N . ASN A 1 85 ? -15.935 10.752 9.116 1.00 84.06 85 ASN A N 1
ATOM 643 C CA . ASN A 1 85 ? -16.701 9.574 8.707 1.00 84.06 85 ASN A CA 1
ATOM 644 C C . ASN A 1 85 ? -16.525 8.359 9.645 1.00 84.06 85 ASN A C 1
ATOM 646 O O . ASN A 1 85 ? -17.050 7.289 9.344 1.00 84.06 85 ASN A O 1
ATOM 650 N N . GLY A 1 86 ? -15.769 8.495 10.740 1.00 85.19 86 GLY A N 1
ATOM 651 C CA . GLY A 1 86 ? -15.481 7.408 11.679 1.00 85.19 86 GLY A CA 1
ATOM 652 C C . GLY A 1 86 ? -14.363 6.456 11.240 1.00 85.19 86 GLY A C 1
ATOM 653 O O . GLY A 1 86 ? -14.124 5.458 11.915 1.00 85.19 86 GLY A O 1
ATOM 654 N N . SER A 1 87 ? -13.676 6.740 10.129 1.00 90.50 87 SER A N 1
ATOM 655 C CA . SER A 1 87 ? -12.487 5.992 9.702 1.00 90.50 87 SER A CA 1
ATOM 656 C C . SER A 1 87 ? -11.208 6.597 10.277 1.00 90.50 87 SER A C 1
ATOM 658 O O . SER A 1 87 ? -11.140 7.791 10.556 1.00 90.50 87 SER A O 1
ATOM 660 N N . TYR A 1 88 ? -10.184 5.774 10.452 1.00 92.50 88 TYR A N 1
ATOM 661 C CA . TYR A 1 88 ? -8.866 6.208 10.903 1.00 92.50 88 TYR A CA 1
ATOM 662 C C . TYR A 1 88 ? -7.930 6.335 9.715 1.00 92.50 88 TYR A C 1
ATOM 664 O O . TYR A 1 88 ? -7.921 5.449 8.868 1.00 92.50 88 TYR A O 1
ATOM 672 N N . GLU A 1 89 ? -7.109 7.377 9.673 1.00 93.25 89 GLU A N 1
ATOM 673 C CA . GLU A 1 89 ? -6.126 7.586 8.614 1.00 93.25 89 GLU A CA 1
ATOM 674 C C . GLU A 1 89 ? -4.721 7.780 9.187 1.00 93.25 89 GLU A C 1
ATOM 676 O O . GLU A 1 89 ? -4.533 8.492 10.168 1.00 93.25 89 GLU A O 1
ATOM 681 N N . LYS A 1 90 ? -3.717 7.162 8.561 1.00 93.12 90 LYS A N 1
ATOM 682 C CA . LYS A 1 90 ? -2.305 7.370 8.887 1.00 93.12 90 LYS A CA 1
ATOM 683 C C . LYS A 1 90 ? -1.465 7.449 7.627 1.00 93.12 90 LYS A C 1
ATOM 685 O O . LYS A 1 90 ? -1.557 6.605 6.736 1.00 93.12 90 LYS A O 1
ATOM 690 N N . ILE A 1 91 ? -0.571 8.428 7.601 1.00 91.38 91 ILE A N 1
ATOM 691 C CA . ILE A 1 91 ? 0.463 8.552 6.579 1.00 91.38 91 ILE A CA 1
ATOM 692 C C . ILE A 1 91 ? 1.732 7.854 7.080 1.00 91.38 91 ILE A C 1
ATOM 694 O O . ILE A 1 91 ? 2.165 8.080 8.209 1.00 91.38 91 ILE A O 1
ATOM 698 N N . TYR A 1 92 ? 2.338 7.014 6.243 1.00 88.50 92 TYR A N 1
ATOM 699 C CA . TYR A 1 92 ? 3.536 6.247 6.591 1.00 88.50 92 TYR A CA 1
ATOM 700 C C . TYR A 1 92 ? 4.554 6.222 5.438 1.00 88.50 92 TYR A C 1
ATOM 702 O O . TYR A 1 92 ? 4.327 6.815 4.378 1.00 88.50 92 TYR A O 1
ATOM 710 N N . ASP A 1 93 ? 5.722 5.618 5.688 1.00 85.19 93 ASP A N 1
ATOM 711 C CA . ASP A 1 93 ? 6.872 5.576 4.767 1.00 85.19 93 ASP A CA 1
ATOM 712 C C . ASP A 1 93 ? 7.226 6.960 4.185 1.00 85.19 93 ASP A C 1
ATOM 714 O O . ASP A 1 93 ?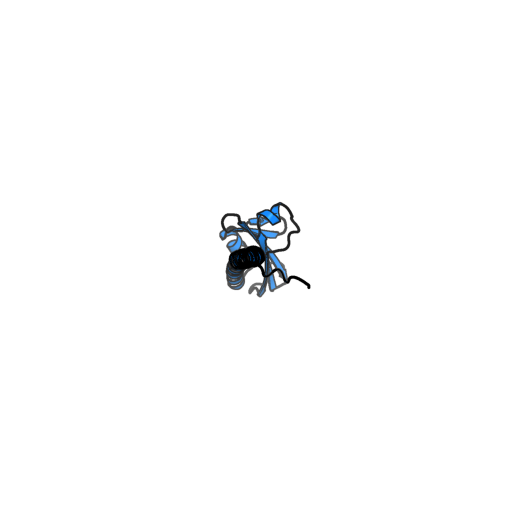 7.198 7.205 2.976 1.00 85.19 93 ASP A O 1
ATOM 718 N N . ASN A 1 94 ? 7.500 7.916 5.081 1.00 85.94 94 ASN A N 1
ATOM 719 C CA . ASN A 1 94 ? 7.887 9.293 4.745 1.00 85.94 94 ASN A CA 1
ATOM 720 C C . ASN A 1 94 ? 6.900 10.033 3.822 1.00 85.94 94 ASN A C 1
ATOM 722 O O . ASN A 1 94 ? 7.307 10.861 3.009 1.00 85.94 94 ASN A O 1
ATOM 726 N N . GLY A 1 95 ? 5.601 9.748 3.934 1.00 83.94 95 GLY A N 1
ATOM 727 C CA . GLY A 1 95 ? 4.584 10.446 3.147 1.00 83.94 95 GLY A CA 1
ATOM 728 C C . GLY A 1 95 ? 4.213 9.772 1.833 1.00 83.94 95 GLY A C 1
ATOM 729 O O . GLY A 1 95 ? 3.377 10.309 1.109 1.00 83.94 95 GLY A O 1
ATOM 730 N N . LYS A 1 96 ? 4.807 8.619 1.510 1.00 87.19 96 LYS A N 1
ATOM 731 C CA . LYS A 1 96 ? 4.527 7.908 0.257 1.00 87.19 96 LYS A CA 1
ATOM 732 C C . LYS A 1 96 ? 3.183 7.197 0.271 1.00 87.19 96 LYS A C 1
ATOM 734 O O . LYS A 1 96 ? 2.488 7.181 -0.748 1.00 87.19 96 LYS A O 1
ATOM 739 N N . PHE A 1 97 ? 2.813 6.623 1.411 1.00 90.88 97 PHE A N 1
ATOM 740 C CA . PHE A 1 97 ? 1.615 5.808 1.536 1.00 90.88 97 PHE A CA 1
ATOM 741 C C . PHE A 1 97 ? 0.668 6.358 2.593 1.00 90.88 97 PHE A C 1
ATOM 743 O O . PHE A 1 97 ? 1.065 7.015 3.555 1.00 90.88 97 PHE A O 1
ATOM 750 N N . CYS A 1 98 ? -0.609 6.078 2.377 1.00 91.69 98 CYS A N 1
ATOM 751 C CA . CYS A 1 98 ? -1.685 6.352 3.307 1.00 91.69 98 CYS A CA 1
ATOM 752 C C . CYS A 1 98 ? -2.382 5.029 3.636 1.00 91.69 98 CYS A C 1
ATOM 754 O O . CYS A 1 98 ? -2.579 4.190 2.754 1.00 91.69 98 CYS A O 1
ATOM 756 N N . MET A 1 99 ? -2.726 4.824 4.898 1.00 93.19 99 MET A N 1
ATOM 757 C CA . MET A 1 99 ? -3.541 3.713 5.361 1.00 93.19 99 MET A CA 1
ATOM 758 C C . MET A 1 99 ? -4.817 4.263 5.974 1.00 93.19 99 MET A C 1
ATOM 760 O O . MET A 1 99 ? -4.760 5.139 6.831 1.00 93.19 99 MET A O 1
ATOM 764 N N . THR A 1 100 ? -5.949 3.707 5.563 1.00 93.25 100 THR A N 1
ATOM 765 C CA . THR A 1 100 ? -7.258 3.986 6.143 1.00 93.25 100 THR A CA 1
ATOM 766 C C . THR A 1 100 ? -7.818 2.728 6.785 1.00 93.25 100 THR A C 1
ATOM 768 O O . THR A 1 100 ? -7.757 1.660 6.173 1.00 93.25 100 THR A O 1
ATOM 771 N N . ILE A 1 101 ? -8.394 2.850 7.973 1.00 93.44 101 ILE A N 1
ATOM 772 C CA . ILE A 1 101 ? -9.059 1.763 8.689 1.00 93.44 101 ILE A CA 1
ATOM 773 C C . ILE A 1 101 ? -10.512 2.168 8.874 1.00 93.44 101 ILE A C 1
ATOM 775 O O . ILE A 1 101 ? -10.801 3.164 9.534 1.00 93.44 101 ILE A O 1
ATOM 779 N N . THR A 1 102 ? -11.427 1.395 8.302 1.00 93.44 102 THR A N 1
ATOM 780 C CA . THR A 1 102 ? -12.867 1.624 8.444 1.00 93.44 102 THR A CA 1
ATOM 781 C C . THR A 1 102 ? -13.436 0.584 9.406 1.00 93.44 102 THR A C 1
ATOM 783 O O . THR A 1 102 ? -13.616 -0.572 9.007 1.00 93.44 102 THR A O 1
ATOM 786 N N . PRO A 1 103 ? -13.661 0.945 10.681 1.00 90.81 103 PRO A N 1
ATOM 787 C CA . PRO A 1 103 ? -14.230 0.039 11.667 1.00 90.81 103 PRO A CA 1
ATOM 788 C C . PRO A 1 103 ? -15.741 -0.131 11.458 1.00 90.81 103 PRO A C 1
ATOM 790 O O . PRO A 1 103 ? -16.449 0.775 11.024 1.00 90.81 103 PRO A O 1
ATOM 793 N N . SER A 1 104 ? -16.253 -1.303 11.811 1.00 88.88 104 SER A N 1
ATOM 794 C CA . SER A 1 104 ? -17.674 -1.623 11.849 1.00 88.88 104 SER A CA 1
ATOM 795 C C . SER A 1 104 ? -17.922 -2.666 12.929 1.00 88.88 104 SER A C 1
ATOM 797 O O . SER A 1 104 ? -17.285 -3.720 12.945 1.00 88.88 104 SER A O 1
ATOM 799 N N . VAL A 1 105 ? -18.858 -2.392 13.834 1.00 86.25 105 VAL A N 1
ATOM 800 C CA . VAL A 1 105 ? -19.200 -3.303 14.929 1.00 86.25 105 VAL A CA 1
ATOM 801 C C . VAL A 1 105 ? -20.624 -3.802 14.751 1.00 86.25 105 VAL A C 1
ATOM 803 O O . VAL A 1 105 ? -21.553 -3.018 14.580 1.00 86.25 105 VAL A O 1
ATOM 806 N N . ASN A 1 106 ? -20.795 -5.122 14.782 1.00 85.12 106 ASN A N 1
ATOM 807 C CA . ASN A 1 106 ? -22.097 -5.776 14.725 1.00 85.12 106 ASN A CA 1
ATOM 808 C C . ASN A 1 106 ? -22.242 -6.724 15.923 1.00 85.12 106 ASN A C 1
ATOM 810 O O . ASN A 1 106 ? -21.698 -7.835 15.929 1.00 85.12 106 ASN A O 1
ATOM 814 N N . GLY A 1 107 ? -22.921 -6.247 16.969 1.00 82.25 107 GLY A N 1
ATOM 815 C CA . GLY A 1 107 ? -23.023 -6.916 18.265 1.00 82.25 107 GLY A CA 1
ATOM 816 C C . GLY A 1 107 ? -21.647 -7.145 18.892 1.00 82.25 107 GLY A C 1
ATOM 817 O O . GLY A 1 107 ? -20.936 -6.207 19.249 1.00 82.25 107 GLY A O 1
ATOM 818 N N . ARG A 1 108 ? -21.221 -8.411 18.970 1.00 83.62 108 ARG A N 1
ATOM 819 C CA . ARG A 1 108 ? -19.886 -8.800 19.469 1.00 83.62 108 ARG A CA 1
ATOM 820 C C . ARG A 1 108 ? -18.812 -8.901 18.392 1.00 83.62 108 ARG A C 1
ATOM 822 O O . ARG A 1 108 ? -17.669 -9.193 18.722 1.00 83.62 108 ARG A O 1
ATOM 829 N N . LEU A 1 109 ? -19.144 -8.726 17.117 1.00 85.62 109 LEU A N 1
ATOM 830 C CA . LEU A 1 109 ? -18.171 -8.842 16.036 1.00 85.62 109 LEU A CA 1
ATOM 831 C C . LEU A 1 109 ? -17.639 -7.461 15.657 1.00 85.62 109 LEU A C 1
ATOM 833 O O . LEU A 1 109 ? -18.354 -6.666 15.054 1.00 85.62 109 LEU A O 1
ATOM 837 N N . TYR A 1 110 ? -16.369 -7.215 15.953 1.00 87.94 110 TYR A N 1
ATOM 838 C CA . TYR A 1 110 ? -15.613 -6.105 15.395 1.00 87.94 110 TYR A CA 1
ATOM 839 C C . TYR A 1 110 ? -15.076 -6.505 14.020 1.00 87.94 110 TYR A C 1
ATOM 841 O O . TYR A 1 110 ? -14.425 -7.541 13.867 1.00 87.94 110 TYR A O 1
ATOM 849 N N . SER A 1 111 ? -15.358 -5.698 13.006 1.00 89.06 111 SER A N 1
ATOM 850 C CA . SER A 1 111 ? -14.787 -5.820 11.670 1.00 89.06 111 SER A CA 1
ATOM 851 C C . SER A 1 111 ? -14.061 -4.531 11.317 1.00 89.06 111 SER A C 1
ATOM 853 O O . SER A 1 111 ? -14.577 -3.451 11.572 1.00 89.06 111 SER A O 1
ATOM 855 N N . ALA A 1 112 ? -12.882 -4.630 10.719 1.00 91.69 112 ALA A N 1
ATOM 856 C CA . ALA A 1 112 ? -12.162 -3.468 10.216 1.00 91.69 112 ALA A CA 1
ATOM 857 C C . ALA A 1 112 ? -11.660 -3.743 8.807 1.00 91.69 112 ALA A C 1
ATOM 859 O O . ALA A 1 112 ? -11.005 -4.758 8.560 1.00 91.69 112 ALA A O 1
ATOM 860 N N . GLU A 1 113 ? -11.978 -2.837 7.891 1.00 93.69 113 GLU A N 1
ATOM 861 C CA . GLU A 1 113 ? -11.423 -2.836 6.546 1.00 93.69 113 GLU A CA 1
ATOM 862 C C . GLU A 1 113 ? -10.214 -1.902 6.511 1.00 93.69 113 GLU A C 1
ATOM 864 O O . GLU A 1 113 ? -10.344 -0.691 6.692 1.00 93.69 113 GLU A O 1
ATOM 869 N N . ILE A 1 114 ? -9.034 -2.484 6.316 1.00 93.69 114 ILE A N 1
ATOM 870 C CA . ILE A 1 114 ? -7.772 -1.771 6.163 1.00 93.69 114 ILE A CA 1
ATOM 871 C C . ILE A 1 114 ? -7.492 -1.635 4.676 1.00 93.69 114 ILE A C 1
ATOM 873 O O . ILE A 1 114 ? -7.285 -2.628 3.983 1.00 93.69 114 ILE A O 1
ATOM 877 N N . ASN A 1 115 ? -7.435 -0.397 4.207 1.00 93.88 115 ASN A N 1
ATOM 878 C CA . ASN A 1 115 ? -7.100 -0.058 2.835 1.00 93.88 115 ASN A CA 1
ATOM 879 C C . ASN A 1 115 ? -5.838 0.796 2.820 1.00 93.88 115 ASN A C 1
ATOM 881 O O . ASN A 1 115 ? -5.746 1.777 3.556 1.00 93.88 115 ASN A O 1
ATOM 885 N N . SER A 1 116 ? -4.869 0.446 1.977 1.00 92.94 116 SER A N 1
ATOM 886 C CA . SER A 1 116 ? -3.665 1.248 1.779 1.00 92.94 116 SER A CA 1
ATOM 887 C C . SER A 1 116 ? -3.575 1.797 0.363 1.00 92.94 116 SER A C 1
ATOM 889 O O . SER A 1 116 ? -3.834 1.097 -0.613 1.00 92.94 116 SER A O 1
ATOM 891 N N . TYR A 1 117 ? -3.173 3.058 0.255 1.00 91.88 117 TYR A N 1
ATOM 892 C CA . TYR A 1 117 ? -3.101 3.824 -0.979 1.00 91.88 117 TYR A CA 1
ATOM 893 C C . TYR A 1 117 ? -1.730 4.473 -1.131 1.00 91.88 117 TYR A C 1
ATOM 895 O O . TYR A 1 117 ? -1.055 4.789 -0.151 1.00 91.88 117 TYR A O 1
ATOM 903 N N . VAL A 1 118 ? -1.368 4.792 -2.372 1.00 90.12 118 VAL A N 1
ATOM 904 C CA . VAL A 1 118 ? -0.320 5.786 -2.633 1.00 90.12 118 VAL A CA 1
ATOM 905 C C . VAL A 1 118 ? -0.874 7.163 -2.264 1.00 90.12 118 VAL A C 1
ATOM 907 O O . VAL A 1 118 ? -1.864 7.605 -2.853 1.00 90.12 118 VAL A O 1
ATOM 910 N N . ALA A 1 119 ? -0.241 7.849 -1.312 1.00 87.50 119 ALA A N 1
ATOM 911 C CA . ALA A 1 119 ? -0.751 9.093 -0.735 1.00 87.50 119 ALA A CA 1
ATOM 912 C C . ALA A 1 119 ? -0.949 10.189 -1.794 1.00 87.50 119 ALA A C 1
ATOM 914 O O . ALA A 1 119 ? -1.964 10.885 -1.797 1.00 87.50 119 ALA A O 1
ATOM 915 N N . GLU A 1 120 ? -0.015 10.312 -2.743 1.00 86.75 120 GLU A N 1
ATOM 916 C CA . GLU A 1 120 ? -0.137 11.283 -3.834 1.00 86.75 120 GLU A CA 1
ATOM 917 C C . GLU A 1 120 ? -1.325 11.004 -4.757 1.00 86.75 120 GLU A C 1
ATOM 919 O O . GLU A 1 120 ? -2.012 11.944 -5.161 1.00 86.75 120 GLU A O 1
ATOM 924 N N . LYS A 1 121 ? -1.574 9.729 -5.091 1.00 84.75 121 LYS A N 1
ATOM 925 C CA . LYS A 1 121 ? -2.695 9.351 -5.962 1.00 84.75 121 LYS A CA 1
ATOM 926 C C . LYS A 1 121 ? -4.021 9.612 -5.260 1.00 84.75 121 LYS A C 1
ATOM 928 O O . LYS A 1 121 ? -4.869 10.292 -5.821 1.00 84.75 121 LYS A O 1
ATOM 933 N N . ARG A 1 122 ? -4.143 9.203 -3.992 1.00 83.56 122 ARG A N 1
ATOM 934 C CA . ARG A 1 122 ? -5.349 9.426 -3.181 1.00 83.56 122 ARG A CA 1
ATOM 935 C C . ARG A 1 122 ? -5.709 10.910 -3.043 1.00 83.56 122 ARG A C 1
ATOM 937 O O . ARG A 1 122 ? -6.885 11.251 -3.076 1.00 83.56 122 ARG A O 1
ATOM 944 N N . ARG A 1 123 ? -4.712 11.800 -2.930 1.00 82.31 123 ARG A N 1
ATOM 945 C CA . ARG A 1 123 ? -4.935 13.259 -2.866 1.00 82.31 123 ARG A CA 1
ATOM 946 C C . ARG A 1 123 ? -5.462 13.856 -4.169 1.00 82.31 123 ARG A C 1
ATOM 948 O O . ARG A 1 123 ? -6.215 14.822 -4.121 1.00 82.31 123 ARG A O 1
ATOM 955 N N . LYS A 1 124 ? -5.021 13.346 -5.320 1.00 84.38 124 LYS A N 1
ATOM 956 C CA . LYS A 1 124 ? -5.432 13.857 -6.640 1.00 84.38 124 LYS A CA 1
ATOM 957 C C . LYS A 1 124 ? -6.745 13.232 -7.108 1.00 84.38 124 LYS A C 1
ATOM 959 O O . LYS A 1 124 ? -7.552 13.906 -7.736 1.00 84.38 124 LYS A O 1
ATOM 964 N N . GLU A 1 125 ? -6.941 11.960 -6.785 1.00 86.62 125 GLU A N 1
ATOM 965 C CA . GLU A 1 125 ? -8.036 11.118 -7.248 1.00 86.62 125 GLU A CA 1
ATOM 966 C C . GLU A 1 125 ? -8.626 10.367 -6.040 1.00 86.62 125 GLU A C 1
ATOM 968 O O . GLU A 1 125 ? -8.121 9.304 -5.658 1.00 86.62 125 GLU A O 1
ATOM 973 N N . PRO A 1 126 ? -9.682 10.906 -5.402 1.00 76.88 126 PRO A N 1
ATOM 974 C CA . PRO A 1 126 ? -10.250 10.322 -4.186 1.00 76.88 126 PRO A CA 1
ATOM 975 C C . PRO A 1 126 ? -10.885 8.938 -4.400 1.00 76.88 126 PRO A C 1
ATOM 977 O O . PRO A 1 126 ? -10.980 8.179 -3.441 1.00 76.88 126 PRO A O 1
ATOM 980 N N . ASP A 1 127 ? -11.228 8.575 -5.640 1.00 80.69 127 ASP A N 1
ATOM 981 C CA . ASP A 1 127 ? -11.731 7.244 -6.024 1.00 80.69 127 ASP A CA 1
ATOM 982 C C . ASP A 1 127 ? -10.619 6.268 -6.465 1.00 80.69 127 ASP A C 1
ATOM 984 O O . ASP A 1 127 ? -10.893 5.234 -7.071 1.00 80.69 127 ASP A O 1
ATOM 988 N N . THR A 1 128 ? -9.346 6.566 -6.173 1.00 85.50 128 THR A N 1
ATOM 989 C CA . THR A 1 128 ? -8.235 5.650 -6.489 1.00 85.50 128 THR A CA 1
ATOM 990 C C . THR A 1 128 ? -8.407 4.310 -5.772 1.00 85.50 128 THR A C 1
ATOM 992 O O . THR A 1 128 ? -8.625 4.281 -4.557 1.00 85.50 128 THR A O 1
ATOM 995 N N . GLU A 1 129 ? -8.217 3.211 -6.507 1.00 87.56 129 GLU A N 1
ATOM 996 C CA . GLU A 1 129 ? -8.206 1.858 -5.949 1.00 87.56 129 GLU A CA 1
ATOM 997 C C . GLU A 1 129 ? -7.058 1.658 -4.940 1.00 87.56 129 GLU A C 1
ATOM 999 O O . GLU A 1 129 ? -5.941 2.154 -5.143 1.00 87.56 129 GLU A O 1
ATOM 1004 N N . PRO A 1 130 ? -7.300 0.922 -3.843 1.00 89.06 130 PRO A N 1
ATOM 1005 C CA . PRO A 1 130 ? -6.259 0.607 -2.881 1.00 89.06 130 PRO A CA 1
ATOM 1006 C C . PRO A 1 130 ? -5.180 -0.286 -3.504 1.00 89.06 130 PRO A C 1
ATOM 1008 O O . PRO A 1 130 ? -5.452 -1.224 -4.249 1.00 89.06 130 PRO A O 1
ATOM 1011 N N . VAL A 1 131 ? -3.926 -0.018 -3.142 1.00 89.50 131 VAL A N 1
ATOM 1012 C CA . VAL A 1 131 ? -2.770 -0.870 -3.469 1.00 89.50 131 VAL A CA 1
ATOM 1013 C C . VAL A 1 131 ? -2.877 -2.211 -2.741 1.00 89.50 131 VAL A C 1
ATOM 1015 O O . VAL A 1 131 ? -2.424 -3.242 -3.244 1.00 89.50 131 VAL A O 1
ATOM 1018 N N . PHE A 1 132 ? -3.468 -2.184 -1.547 1.00 91.62 132 PHE A N 1
ATOM 1019 C CA . PHE A 1 132 ? -3.653 -3.339 -0.688 1.00 91.62 132 PHE A CA 1
ATOM 1020 C C . PHE A 1 132 ? -4.908 -3.174 0.171 1.00 91.62 132 PHE A C 1
ATOM 1022 O O . PHE A 1 132 ? -5.142 -2.096 0.722 1.00 91.62 132 PHE A O 1
ATOM 1029 N N . THR A 1 133 ? -5.662 -4.262 0.322 1.00 92.31 133 THR A N 1
ATOM 1030 C CA . THR A 1 133 ? -6.858 -4.335 1.166 1.00 92.31 133 THR A CA 1
ATOM 1031 C C . THR A 1 133 ? -6.786 -5.568 2.054 1.00 92.31 133 THR A C 1
ATOM 1033 O O . THR A 1 133 ? -6.493 -6.669 1.584 1.00 92.31 133 THR A O 1
ATOM 1036 N N . MET A 1 134 ? -7.113 -5.397 3.330 1.00 92.94 134 MET A N 1
ATOM 1037 C CA . MET A 1 134 ? -7.258 -6.473 4.301 1.00 92.94 134 MET A CA 1
ATOM 1038 C C . MET A 1 134 ? -8.529 -6.263 5.117 1.00 92.94 134 MET A C 1
ATOM 1040 O O . MET A 1 134 ? -8.819 -5.159 5.563 1.00 92.94 134 MET A O 1
ATOM 1044 N N . VAL A 1 135 ? -9.269 -7.343 5.357 1.00 92.75 135 VAL A N 1
ATOM 1045 C CA . VAL A 1 135 ? -10.438 -7.324 6.241 1.00 92.75 135 VAL A CA 1
ATOM 1046 C C . VAL A 1 135 ? -10.133 -8.140 7.484 1.00 92.75 135 VAL A C 1
ATOM 1048 O O . VAL A 1 135 ? -9.840 -9.336 7.408 1.00 92.75 135 VAL A O 1
ATOM 1051 N N . ILE A 1 136 ? -10.249 -7.501 8.640 1.00 90.56 136 ILE A N 1
ATOM 1052 C CA . ILE A 1 136 ? -10.102 -8.137 9.943 1.00 90.56 136 ILE A CA 1
ATOM 1053 C C . ILE A 1 136 ? -11.486 -8.377 10.517 1.00 90.56 136 ILE A C 1
ATOM 1055 O O . ILE A 1 136 ? -12.364 -7.524 10.426 1.00 90.56 136 ILE A O 1
ATOM 1059 N N . LYS A 1 137 ? -11.667 -9.544 11.134 1.00 89.38 137 LYS A N 1
ATOM 1060 C CA . LYS A 1 137 ? -12.849 -9.887 11.920 1.00 89.38 137 LYS A CA 1
ATOM 1061 C C . LYS A 1 137 ? -12.386 -10.420 13.266 1.00 89.38 137 LYS A C 1
ATOM 1063 O O . LYS A 1 137 ? -11.605 -11.371 13.310 1.00 89.38 137 LYS A O 1
ATOM 1068 N N . HIS A 1 138 ? -12.851 -9.809 14.345 1.00 86.94 138 HIS A N 1
ATOM 1069 C CA . HIS A 1 138 ? -12.484 -10.153 15.710 1.00 86.94 138 HIS A CA 1
ATOM 1070 C C . HIS A 1 138 ? -13.720 -10.145 16.614 1.00 86.94 138 HIS A C 1
ATOM 1072 O O . HIS A 1 138 ? -14.553 -9.247 16.537 1.00 86.94 138 HIS A O 1
ATOM 1078 N N . ALA A 1 139 ? -13.864 -11.164 17.458 1.00 84.56 139 ALA A N 1
ATOM 1079 C CA . ALA A 1 139 ? -14.976 -11.251 18.397 1.00 84.56 139 ALA A CA 1
ATOM 1080 C C . ALA A 1 139 ? -14.599 -10.561 19.715 1.00 84.56 139 ALA A C 1
ATOM 1082 O O . ALA A 1 139 ? -13.765 -11.071 20.460 1.00 84.56 139 ALA A O 1
ATOM 1083 N N . LEU A 1 140 ? -15.242 -9.432 20.006 1.00 81.12 140 LEU A N 1
ATOM 1084 C CA . LEU A 1 140 ? -15.064 -8.670 21.238 1.00 81.12 140 LEU A CA 1
ATOM 1085 C C . LEU A 1 140 ? -15.570 -9.465 22.442 1.00 81.12 140 LEU A C 1
ATOM 1087 O O . LEU A 1 140 ? -16.633 -10.096 22.404 1.00 81.12 140 LEU A O 1
ATOM 1091 N N . ARG A 1 141 ? -14.831 -9.389 23.552 1.00 72.69 141 ARG A N 1
ATOM 1092 C CA . ARG A 1 141 ? -15.187 -10.099 24.788 1.00 72.69 141 ARG A CA 1
ATOM 1093 C C . ARG A 1 141 ? -16.315 -9.419 25.559 1.00 72.69 141 ARG A C 1
ATOM 1095 O O . ARG A 1 141 ? -17.118 -10.137 26.156 1.00 72.69 141 ARG A O 1
ATOM 1102 N N . LYS A 1 142 ? -16.406 -8.083 25.542 1.00 64.75 142 LYS A N 1
ATOM 1103 C CA . LYS A 1 142 ? -17.465 -7.340 26.255 1.00 64.75 142 LYS A CA 1
ATOM 1104 C C . LYS A 1 142 ? -18.620 -6.836 25.382 1.00 64.75 142 LYS A C 1
ATOM 1106 O O . LYS A 1 142 ? -19.550 -6.251 25.921 1.00 64.75 142 LYS A O 1
ATOM 1111 N N . GLY A 1 143 ? -18.639 -7.162 24.088 1.00 58.03 143 GLY A N 1
ATOM 1112 C CA . GLY A 1 143 ? -19.642 -6.644 23.148 1.00 58.03 143 GLY A CA 1
ATOM 1113 C C . GLY A 1 143 ? -19.382 -5.193 22.741 1.00 58.03 143 GLY A C 1
ATOM 1114 O O . GLY A 1 143 ? -18.644 -4.477 23.411 1.00 58.03 143 GLY A O 1
ATOM 1115 N N . GLY A 1 144 ? -19.916 -4.798 21.586 1.00 58.22 144 GLY A N 1
ATOM 1116 C CA . GLY A 1 144 ? -19.813 -3.431 21.083 1.00 58.22 144 GLY A CA 1
ATOM 1117 C C . GLY A 1 144 ? -20.696 -2.469 21.869 1.00 58.22 144 GLY A C 1
ATOM 1118 O O . GLY A 1 144 ? -21.705 -2.875 22.445 1.00 58.22 144 GLY A O 1
ATOM 1119 N N . SER A 1 145 ? -20.369 -1.176 21.827 1.00 57.66 145 SER A N 1
ATOM 1120 C CA . SER A 1 145 ? -21.101 -0.116 22.548 1.00 57.66 145 SER A CA 1
ATOM 1121 C C . SER A 1 145 ? -22.578 0.060 22.125 1.00 57.66 145 SER A C 1
ATOM 1123 O O . SER A 1 145 ? -23.254 0.951 22.631 1.00 57.66 145 SER A O 1
ATOM 1125 N N . GLY A 1 146 ? -23.082 -0.764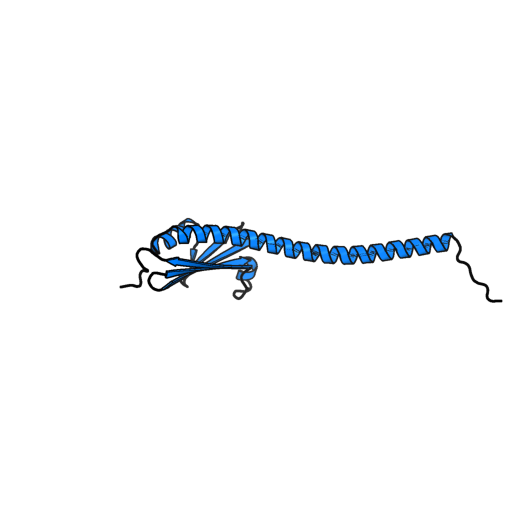 21.196 1.00 51.56 146 GLY A N 1
ATOM 1126 C CA . GLY A 1 146 ? -24.462 -0.767 20.703 1.00 51.56 146 GLY A CA 1
ATOM 1127 C C . GLY A 1 146 ? -25.375 -1.869 21.261 1.00 51.56 146 GLY A C 1
ATOM 1128 O O . GLY A 1 146 ? -26.566 -1.830 20.971 1.00 51.56 146 GLY A O 1
ATOM 1129 N N . ASP A 1 147 ? -24.867 -2.821 22.053 1.00 42.56 147 ASP A N 1
ATOM 1130 C CA . ASP A 1 147 ? -25.676 -3.900 22.657 1.00 42.56 147 ASP A CA 1
ATOM 1131 C C . ASP A 1 147 ? -26.226 -3.488 24.043 1.00 42.56 147 ASP A C 1
ATOM 1133 O O . ASP A 1 147 ? -25.934 -4.119 25.063 1.00 42.56 147 ASP A O 1
ATOM 1137 N N . GLY A 1 148 ? -26.993 -2.393 24.074 1.00 40.69 148 GLY A N 1
ATOM 1138 C CA . GLY A 1 148 ? -27.829 -2.005 25.220 1.00 40.69 148 GLY A CA 1
ATOM 1139 C C . GLY A 1 148 ? -29.119 -2.813 25.303 1.00 40.69 148 GLY A C 1
ATOM 1140 O O . GLY A 1 148 ? -29.763 -2.991 24.245 1.00 40.69 148 GLY A O 1
#

Secondary structure (DSSP, 8-state):
-----PPPHHHHHHHHHHHHHHHHHHHHHHHHHHHHHHHHHHHHHHHHHHHHHHHHHHHHHHHH-SSHHHHHHHHHHTTPEEPTTS-EEEEEGGGTEEEEEEEEEETTEEEEEEEEEEHHHHHH-TTPPPSEEEEEEEE-SS--TT--

Foldseek 3Di:
DPPPPDDDPVRVVVVVVVVVVVVVVVVVVVVVVVVVVVVVVVVLVVVQVVLVVVVVVLLVVVQVDQAPVVNVVVLVVVPWDQDPQRKTWDADPVRQKMWIWDWDFDWQKIKIKIFMDGRVCCVVPVPDHGSDIDMHIYGHPVTYPPPD

pLDDT: mean 85.09, std 11.32, range [40.69, 96.19]

Sequence (148 aa):
MREKSRLSSGQLLLLELIFAVAFFCVSAAVTMSIFGKAYEISAESEAKTSAAHEADAVSEVIRSVSDEAEIDGFLRENGFELQENGSYEKIYDNGKFCMTITPSVNGRLYSAEINSYVAEKRRKEPDTEPVFTMVIKHALRKGGSGDG